Protein AF-A0A345UA71-F1 (afdb_monomer_lite)

Secondary structure (DSSP, 8-state):
-HHHHHHHHHHHHHHHHHT-GGGGG-TT--S--------HHHHHHHHHHHHHHHHHHHHHHHHHHH--

Sequence (68 aa):
MKVLWYIAGNFTILLILINNPKWTNLSGFRGQTTSLNFTRSTQKNLQIITLISIFSFLLLTIINILIL

Organism: NCBI:txid486813

pLDDT: mean 76.74, std 15.97, range [44.88, 95.12]

Foldseek 3Di:
DVVVLVVLVVVLVVLCVVLDPCVVVPPPPPDPPPPPPQDPVNSVVSVVVSVVSVVVSVVVVVVVVVVD

Structure (mmCIF, N/CA/C/O backbone):
data_AF-A0A345UA71-F1
#
_entry.id   AF-A0A345UA71-F1
#
loop_
_atom_site.group_PDB
_atom_site.id
_atom_site.type_symbol
_atom_site.label_atom_id
_atom_site.label_alt_id
_atom_site.label_comp_id
_atom_site.label_asym_id
_atom_site.label_entity_id
_atom_site.label_seq_id
_atom_site.pdbx_PDB_ins_code
_atom_site.Cartn_x
_atom_site.Cartn_y
_atom_site.Cartn_z
_atom_site.occupancy
_atom_site.B_iso_or_equiv
_atom_site.auth_seq_id
_atom_site.auth_comp_id
_atom_site.auth_asym_id
_atom_site.auth_atom_id
_atom_site.pdbx_PDB_model_num
ATOM 1 N N . MET A 1 1 ? 10.484 -2.570 -12.410 1.00 66.25 1 MET A N 1
ATOM 2 C CA . MET A 1 1 ? 9.749 -2.596 -11.121 1.00 66.25 1 MET A CA 1
ATOM 3 C C . MET A 1 1 ? 8.245 -2.907 -11.260 1.00 66.25 1 MET A C 1
ATOM 5 O O . MET A 1 1 ? 7.498 -2.720 -10.309 1.00 66.25 1 MET A O 1
ATOM 9 N N . LYS A 1 2 ? 7.773 -3.437 -12.403 1.00 73.69 2 LYS A N 1
ATOM 10 C CA . LYS A 1 2 ? 6.330 -3.548 -12.691 1.00 73.69 2 LYS A CA 1
ATOM 11 C C . LYS A 1 2 ? 5.601 -4.562 -11.795 1.00 73.69 2 LYS A C 1
ATOM 13 O O . LYS A 1 2 ? 4.508 -4.282 -11.329 1.00 73.69 2 LYS A O 1
ATOM 18 N N . VAL A 1 3 ? 6.231 -5.700 -11.490 1.00 82.88 3 VAL A N 1
ATOM 19 C CA . VAL A 1 3 ? 5.640 -6.758 -10.643 1.00 82.88 3 VAL A CA 1
ATOM 20 C C . VAL A 1 3 ? 5.349 -6.260 -9.223 1.00 82.88 3 VAL A C 1
ATOM 22 O O . VAL A 1 3 ? 4.237 -6.436 -8.734 1.00 82.88 3 VAL A O 1
ATOM 25 N N . LEU A 1 4 ? 6.308 -5.577 -8.585 1.00 81.69 4 LEU A N 1
ATOM 26 C CA . LEU A 1 4 ? 6.116 -4.982 -7.255 1.00 81.69 4 LEU A CA 1
ATOM 27 C C . LEU A 1 4 ? 5.001 -3.929 -7.255 1.00 81.69 4 LEU A C 1
ATOM 29 O O . LEU A 1 4 ? 4.207 -3.884 -6.320 1.00 81.69 4 LEU A O 1
ATOM 33 N N . TRP A 1 5 ? 4.902 -3.131 -8.322 1.00 86.31 5 TRP A N 1
ATOM 34 C CA . TRP A 1 5 ? 3.834 -2.145 -8.480 1.00 86.31 5 TRP A CA 1
ATOM 35 C C . TRP A 1 5 ? 2.450 -2.806 -8.575 1.00 86.31 5 TRP A C 1
ATOM 37 O O . TRP A 1 5 ? 1.531 -2.402 -7.865 1.00 86.31 5 TRP A O 1
ATOM 47 N N . TYR A 1 6 ? 2.306 -3.880 -9.360 1.00 86.00 6 TYR A N 1
ATOM 48 C CA . TYR A 1 6 ? 1.042 -4.620 -9.437 1.00 86.00 6 TYR A CA 1
ATOM 49 C C . TYR A 1 6 ? 0.654 -5.255 -8.096 1.00 86.00 6 TYR A C 1
ATOM 51 O O . TYR A 1 6 ? -0.510 -5.172 -7.703 1.00 86.00 6 TYR A O 1
ATOM 59 N N . ILE A 1 7 ? 1.600 -5.855 -7.368 1.00 89.88 7 ILE A N 1
ATOM 60 C CA . ILE A 1 7 ? 1.326 -6.456 -6.050 1.00 89.88 7 ILE A CA 1
ATOM 61 C C . ILE A 1 7 ? 0.885 -5.380 -5.047 1.00 89.88 7 ILE A C 1
ATOM 63 O O . ILE A 1 7 ? -0.132 -5.552 -4.374 1.00 89.88 7 ILE A O 1
ATOM 67 N N . ALA A 1 8 ? 1.593 -4.249 -4.992 1.00 87.62 8 ALA A N 1
ATOM 68 C CA . ALA A 1 8 ? 1.253 -3.131 -4.112 1.00 87.62 8 ALA A CA 1
ATOM 69 C C . ALA A 1 8 ? -0.126 -2.526 -4.437 1.00 87.62 8 ALA A C 1
ATOM 71 O O . ALA A 1 8 ? -0.882 -2.178 -3.526 1.00 87.62 8 ALA A O 1
ATOM 72 N N . GLY A 1 9 ? -0.484 -2.449 -5.722 1.00 88.50 9 GLY A N 1
ATOM 73 C CA . GLY A 1 9 ? -1.800 -1.985 -6.162 1.00 88.50 9 GLY A CA 1
ATOM 74 C C . GLY A 1 9 ? -2.921 -2.930 -5.735 1.00 88.50 9 GLY A C 1
ATOM 75 O O . GLY A 1 9 ? -3.892 -2.490 -5.124 1.00 88.50 9 GLY A O 1
ATOM 76 N N . ASN A 1 10 ? -2.757 -4.237 -5.967 1.00 89.44 10 ASN A N 1
ATOM 77 C CA . ASN A 1 10 ? -3.726 -5.248 -5.528 1.00 89.44 10 ASN A CA 1
ATOM 78 C C . ASN A 1 10 ? -3.907 -5.239 -4.003 1.00 89.44 10 ASN A C 1
ATOM 80 O O . ASN A 1 10 ? -5.036 -5.258 -3.515 1.00 89.44 10 ASN A O 1
ATOM 84 N N . PHE A 1 11 ? -2.812 -5.139 -3.247 1.00 89.19 11 PHE A N 1
ATOM 85 C CA . PHE A 1 11 ? -2.860 -5.046 -1.789 1.00 89.19 11 PHE A CA 1
ATOM 86 C C . PHE A 1 11 ? -3.623 -3.799 -1.318 1.00 89.19 11 PHE A C 1
ATOM 88 O O . PHE A 1 11 ? -4.495 -3.887 -0.454 1.00 89.19 11 PHE A O 1
ATOM 95 N N . THR A 1 12 ? -3.366 -2.649 -1.945 1.00 90.31 12 THR A N 1
ATOM 96 C CA . THR A 1 12 ? -4.050 -1.386 -1.630 1.00 90.31 12 THR A CA 1
ATOM 97 C C . THR A 1 12 ? -5.550 -1.464 -1.924 1.00 90.31 12 THR A C 1
ATOM 99 O O . THR A 1 12 ? -6.357 -1.018 -1.110 1.00 90.31 12 THR A O 1
ATOM 102 N N . ILE A 1 13 ? -5.944 -2.085 -3.042 1.00 88.38 13 ILE A N 1
ATOM 103 C CA . ILE A 1 13 ? -7.356 -2.311 -3.392 1.00 88.38 13 ILE A CA 1
ATOM 104 C C . ILE A 1 13 ? -8.048 -3.179 -2.331 1.00 88.38 13 ILE A C 1
ATOM 106 O O . ILE A 1 13 ? -9.138 -2.831 -1.876 1.00 88.38 13 ILE A O 1
ATOM 110 N N . LEU A 1 14 ? -7.410 -4.268 -1.887 1.00 86.88 14 LEU A N 1
ATOM 111 C CA . LEU A 1 14 ? -7.956 -5.135 -0.837 1.00 8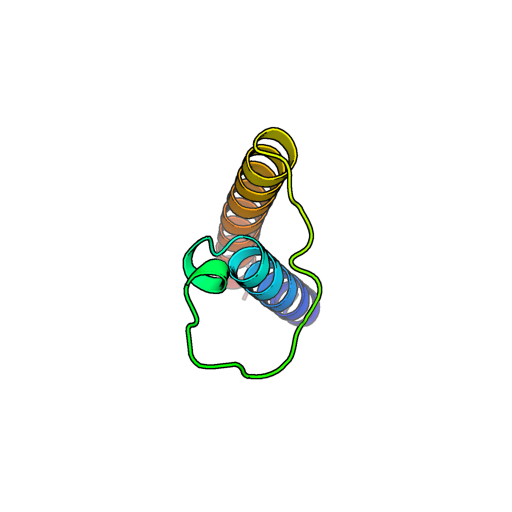6.88 14 LEU A CA 1
ATOM 112 C C . LEU A 1 14 ? -8.144 -4.383 0.488 1.00 86.88 14 LEU A C 1
ATOM 114 O O . LEU A 1 14 ? -9.196 -4.500 1.113 1.00 86.88 14 LEU A O 1
ATOM 118 N N . LEU A 1 15 ? -7.169 -3.564 0.890 1.00 85.75 15 LEU A N 1
ATOM 119 C CA . LEU A 1 15 ? -7.265 -2.724 2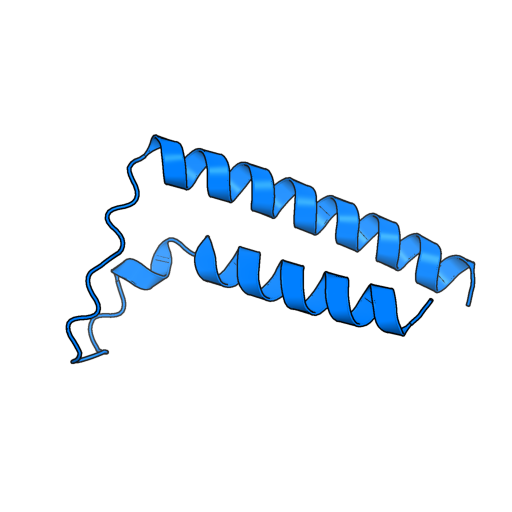.089 1.00 85.75 15 LEU A CA 1
ATOM 120 C C . LEU A 1 15 ? -8.422 -1.723 2.019 1.00 85.75 15 LEU A C 1
ATOM 122 O O . LEU A 1 15 ? -9.165 -1.578 2.990 1.00 85.75 15 LEU A O 1
ATOM 126 N N . ILE A 1 16 ? -8.615 -1.074 0.869 1.00 86.44 16 ILE A N 1
ATOM 127 C CA . ILE A 1 16 ? -9.733 -0.144 0.655 1.00 86.44 16 ILE A CA 1
ATOM 128 C C . ILE A 1 16 ? -11.077 -0.870 0.766 1.00 86.44 16 ILE A C 1
ATOM 130 O O . ILE A 1 16 ? -12.001 -0.350 1.392 1.00 86.44 16 ILE A O 1
ATOM 134 N N . LEU A 1 17 ? -11.189 -2.068 0.185 1.00 83.00 17 LEU A N 1
ATOM 135 C CA . LEU A 1 17 ? -12.409 -2.873 0.253 1.00 83.00 17 LEU A CA 1
ATOM 136 C C . LEU A 1 17 ? -12.726 -3.301 1.691 1.00 83.00 17 LEU A C 1
ATOM 138 O O . LEU A 1 17 ? -13.867 -3.153 2.124 1.00 83.00 17 LEU A O 1
ATOM 142 N N . ILE A 1 18 ? -11.722 -3.762 2.442 1.00 81.44 18 ILE A N 1
ATOM 143 C CA . ILE A 1 18 ? -11.878 -4.184 3.844 1.00 81.44 18 ILE A CA 1
ATOM 144 C C . ILE A 1 18 ? -12.258 -3.000 4.744 1.00 81.44 18 ILE A C 1
ATOM 146 O O . ILE A 1 18 ? -13.068 -3.146 5.656 1.00 81.44 18 ILE A O 1
ATOM 150 N N . ASN A 1 19 ? -11.704 -1.815 4.487 1.00 80.12 19 ASN A N 1
ATOM 151 C CA . ASN A 1 19 ? -12.000 -0.602 5.249 1.00 80.12 19 ASN A CA 1
ATOM 152 C C . ASN A 1 19 ? -13.318 0.081 4.824 1.00 80.12 19 ASN A C 1
ATOM 154 O O . ASN A 1 19 ? -13.661 1.134 5.355 1.00 80.12 19 ASN A O 1
ATOM 158 N N . ASN A 1 20 ? -14.077 -0.459 3.866 1.00 72.56 20 ASN A N 1
ATOM 159 C CA . ASN A 1 20 ? -15.296 0.195 3.400 1.00 72.56 20 ASN A CA 1
ATOM 160 C C . ASN A 1 20 ? -16.434 0.069 4.438 1.00 72.56 20 ASN A C 1
ATOM 162 O O . ASN A 1 20 ? -17.022 -1.006 4.577 1.00 72.56 20 ASN A O 1
ATOM 166 N N . PRO A 1 21 ? -16.843 1.162 5.115 1.00 60.75 21 PRO A N 1
ATOM 167 C CA . PRO A 1 21 ? -17.881 1.099 6.140 1.00 60.75 21 PRO A CA 1
ATOM 168 C C . PRO A 1 21 ? -19.276 0.818 5.564 1.00 60.75 21 PRO A C 1
ATOM 170 O O . PRO A 1 21 ? -20.193 0.558 6.329 1.00 60.75 21 PRO A O 1
ATOM 173 N N . LYS A 1 22 ? -19.468 0.875 4.235 1.00 55.88 22 LYS A N 1
ATOM 174 C CA . LYS A 1 22 ? -20.761 0.594 3.584 1.00 55.88 22 LYS A CA 1
ATOM 175 C C . LYS A 1 22 ? -21.046 -0.898 3.412 1.00 55.88 22 LYS A C 1
ATOM 177 O O . LYS A 1 22 ? -22.178 -1.252 3.093 1.00 55.88 22 LYS A O 1
ATOM 182 N N . TRP A 1 23 ? -20.060 -1.768 3.637 1.00 54.19 23 TRP A N 1
ATOM 183 C CA . TRP A 1 23 ? -20.259 -3.220 3.573 1.00 54.19 23 TRP A CA 1
ATOM 184 C C . TRP A 1 23 ? -21.255 -3.735 4.624 1.00 54.19 23 TRP A C 1
ATOM 186 O O . TRP A 1 23 ? -21.895 -4.757 4.408 1.00 54.19 23 TRP A O 1
ATOM 196 N N . THR A 1 24 ? -21.459 -3.003 5.722 1.00 50.91 24 THR A N 1
ATOM 197 C CA . THR A 1 24 ? -22.427 -3.352 6.775 1.00 50.91 24 THR A CA 1
ATOM 198 C C . THR A 1 24 ? -23.890 -3.090 6.394 1.00 50.91 24 THR A C 1
ATOM 200 O O . THR A 1 24 ? -24.775 -3.680 7.003 1.00 50.91 24 THR A O 1
ATOM 203 N N . ASN A 1 25 ? -24.161 -2.272 5.368 1.00 48.81 25 ASN A N 1
ATOM 204 C CA . ASN A 1 25 ? -25.518 -1.920 4.920 1.00 48.81 25 ASN A CA 1
ATOM 205 C C . ASN A 1 25 ? -25.930 -2.616 3.610 1.00 48.81 25 ASN A C 1
ATOM 207 O O . ASN A 1 25 ? -26.883 -2.188 2.957 1.00 48.81 25 ASN A O 1
ATOM 211 N N . LEU A 1 26 ? -25.236 -3.684 3.202 1.00 50.12 26 LEU A N 1
ATOM 212 C CA . LEU A 1 26 ? -25.623 -4.473 2.031 1.00 50.12 26 LEU A CA 1
ATOM 213 C C . LEU A 1 26 ? -26.803 -5.397 2.391 1.00 50.12 26 LEU A C 1
ATOM 215 O O . LEU A 1 26 ? -26.652 -6.607 2.551 1.00 50.12 26 LEU A O 1
ATOM 219 N N . SER A 1 27 ? -27.997 -4.816 2.520 1.00 45.03 27 SER A N 1
ATOM 220 C CA . SER A 1 27 ? -29.289 -5.449 2.838 1.00 45.03 27 SER A CA 1
ATOM 221 C C . SER A 1 27 ? -29.801 -6.469 1.796 1.00 45.03 27 SER A C 1
ATOM 223 O O . SER A 1 27 ? -31.004 -6.681 1.668 1.00 45.03 27 SER A O 1
ATOM 225 N N . GLY A 1 28 ? -28.906 -7.127 1.052 1.00 47.75 28 GLY A N 1
ATOM 226 C CA . GLY A 1 28 ? -29.236 -8.096 0.004 1.00 47.75 28 GLY A CA 1
ATOM 227 C C . GLY A 1 28 ? -28.358 -9.350 -0.048 1.00 47.75 28 GLY A C 1
ATOM 228 O O . GLY A 1 28 ? -28.711 -10.285 -0.762 1.00 47.75 28 GLY A O 1
ATOM 229 N N . PHE A 1 29 ? -27.255 -9.440 0.705 1.00 50.31 29 PHE A N 1
ATOM 230 C CA . PHE A 1 29 ? -26.446 -10.665 0.718 1.00 50.31 29 PHE A CA 1
ATOM 231 C C . PHE A 1 29 ? -26.968 -11.617 1.796 1.00 50.31 29 PHE A C 1
ATOM 233 O O . PHE A 1 29 ? -26.553 -11.603 2.952 1.00 50.31 29 PHE A O 1
ATOM 240 N N . ARG A 1 30 ? -27.967 -12.414 1.406 1.00 44.88 30 ARG A N 1
ATOM 241 C CA . ARG A 1 30 ? -28.610 -13.464 2.203 1.00 44.88 30 ARG A CA 1
ATOM 242 C C . ARG A 1 30 ? -27.618 -14.607 2.461 1.00 44.88 30 ARG A C 1
ATOM 244 O O . ARG A 1 30 ? -27.691 -15.669 1.858 1.00 44.88 30 ARG A O 1
ATOM 251 N N . GLY A 1 31 ? -26.666 -14.355 3.341 1.00 46.91 31 GLY A N 1
ATOM 252 C CA . GLY A 1 31 ? -25.665 -15.298 3.806 1.00 46.91 31 GLY A CA 1
ATOM 253 C C . GLY A 1 31 ? -25.026 -14.673 5.027 1.00 46.91 31 GLY A C 1
ATOM 254 O O . GLY A 1 31 ? -24.335 -13.670 4.914 1.00 46.91 31 GLY A O 1
ATOM 255 N N . GLN A 1 32 ? -25.343 -15.218 6.194 1.00 47.12 32 GLN A N 1
ATOM 256 C CA . GLN A 1 32 ? -24.874 -14.795 7.506 1.00 47.12 32 GLN A CA 1
ATOM 257 C C . GLN A 1 32 ? -23.348 -14.965 7.591 1.00 47.12 32 GLN A C 1
ATOM 259 O O . GLN A 1 32 ? -22.845 -15.898 8.204 1.00 47.12 32 GLN A O 1
ATOM 264 N N . THR A 1 33 ? -22.587 -14.094 6.930 1.00 49.06 33 THR A N 1
ATOM 265 C CA . THR A 1 33 ? -21.155 -13.972 7.165 1.00 49.06 33 THR A CA 1
ATOM 266 C C . THR A 1 33 ? -21.034 -13.173 8.440 1.00 49.06 33 THR A C 1
ATOM 268 O O . THR A 1 33 ? -21.338 -11.980 8.441 1.00 49.06 33 THR A O 1
ATOM 271 N N . THR A 1 34 ? -20.682 -13.858 9.523 1.00 51.47 34 THR A N 1
ATOM 272 C CA . THR A 1 34 ? -20.279 -13.307 10.814 1.00 51.47 34 THR A CA 1
ATOM 273 C C . THR A 1 34 ? -19.613 -11.960 10.578 1.00 51.47 34 THR A C 1
ATOM 275 O O . THR A 1 34 ? -18.480 -11.915 10.095 1.00 51.47 34 THR A O 1
ATOM 278 N N . SER A 1 35 ? -20.343 -10.860 10.800 1.00 56.09 35 SER A N 1
ATOM 279 C CA . SER A 1 35 ? -19.768 -9.531 10.656 1.00 56.09 35 SER A CA 1
ATOM 280 C C . SER A 1 35 ? -18.594 -9.533 11.611 1.00 56.09 35 SER A C 1
ATOM 282 O O . SER A 1 35 ? -18.802 -9.695 12.815 1.00 56.09 35 SER A O 1
ATOM 284 N N . LEU A 1 36 ? -17.369 -9.485 11.087 1.00 57.25 36 LEU A N 1
ATOM 285 C CA . LEU A 1 36 ? -16.190 -9.348 11.924 1.00 57.25 36 LEU A CA 1
ATOM 286 C C . LEU A 1 36 ? -16.489 -8.145 12.813 1.00 57.25 36 LEU A C 1
ATOM 288 O O . LEU A 1 36 ? -16.652 -7.034 12.309 1.00 57.25 36 LEU A O 1
ATOM 292 N N . ASN A 1 37 ? -16.718 -8.402 14.103 1.00 59.34 37 ASN A N 1
ATOM 293 C CA . ASN A 1 37 ? -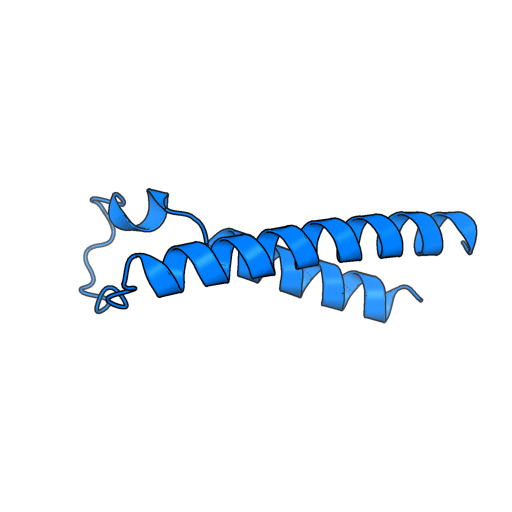17.152 -7.396 15.060 1.00 59.34 37 ASN A CA 1
ATOM 294 C C . ASN A 1 37 ? -15.949 -6.495 15.329 1.00 59.34 37 ASN A C 1
ATOM 296 O O . ASN A 1 37 ? -15.247 -6.632 16.330 1.00 59.34 37 ASN A O 1
ATOM 300 N N . PHE A 1 38 ? -15.656 -5.621 14.373 1.00 65.38 38 PHE A N 1
ATOM 301 C CA . PHE A 1 38 ? -14.585 -4.661 14.470 1.00 65.38 38 PHE A CA 1
ATOM 302 C C . PHE A 1 38 ? -15.008 -3.618 15.490 1.00 65.38 38 PHE A C 1
ATOM 304 O O . PHE A 1 38 ? -15.993 -2.899 15.327 1.00 65.38 38 PHE A O 1
ATOM 311 N N . THR A 1 39 ? -14.258 -3.552 16.582 1.00 76.88 39 THR A N 1
ATOM 312 C CA . THR A 1 39 ? -14.421 -2.482 17.555 1.00 76.88 39 THR A CA 1
ATOM 313 C C . THR A 1 39 ? -14.066 -1.148 16.889 1.00 76.88 39 THR A C 1
ATOM 315 O O . THR A 1 39 ? -13.310 -1.094 15.911 1.00 76.88 39 THR A O 1
ATOM 318 N N . ARG A 1 40 ? -14.583 -0.035 17.427 1.00 74.44 40 ARG A N 1
ATOM 319 C CA . ARG A 1 40 ? -14.285 1.312 16.902 1.00 74.44 40 ARG A CA 1
ATOM 320 C C . ARG A 1 40 ? -12.776 1.586 16.794 1.00 74.44 40 ARG A C 1
ATOM 322 O O . ARG A 1 40 ? -12.354 2.322 15.906 1.00 74.44 40 ARG A O 1
ATOM 329 N N . SER A 1 41 ? -11.959 0.991 17.670 1.00 78.75 41 SER A N 1
ATOM 330 C CA . SER A 1 41 ? -10.498 1.109 17.619 1.00 78.75 41 SER A CA 1
ATOM 331 C C . SER A 1 41 ? -9.885 0.322 16.458 1.00 78.75 41 SER A C 1
ATOM 333 O O . SER A 1 41 ? -9.026 0.864 15.763 1.00 78.75 41 SER A O 1
ATOM 335 N N . THR A 1 42 ? -10.344 -0.903 16.177 1.00 81.25 42 THR A N 1
ATOM 336 C CA . THR A 1 42 ? -9.854 -1.684 15.030 1.00 81.25 42 THR A CA 1
ATOM 337 C C . THR A 1 42 ? -10.210 -1.022 13.702 1.00 81.25 42 THR A C 1
ATOM 339 O O . THR A 1 42 ? -9.366 -0.971 12.811 1.00 81.25 42 THR A O 1
ATOM 34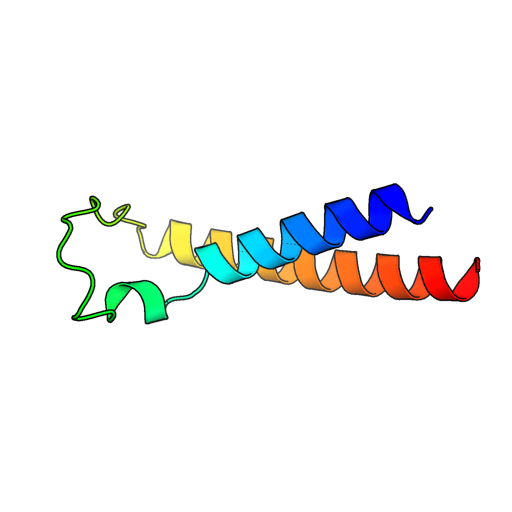2 N N . GLN A 1 43 ? -11.408 -0.441 13.584 1.00 82.00 43 GLN A N 1
ATOM 343 C CA . GLN A 1 43 ? -11.811 0.299 12.384 1.00 82.00 43 GLN A CA 1
ATOM 344 C C . GLN A 1 43 ? -10.935 1.542 12.159 1.00 82.00 43 GLN A C 1
ATOM 346 O O . GLN A 1 43 ? -10.456 1.768 11.050 1.00 82.00 43 GLN A O 1
ATOM 351 N N . LYS A 1 44 ? -10.652 2.313 13.219 1.00 83.50 44 LYS A N 1
ATOM 352 C CA . LYS A 1 44 ? -9.752 3.475 13.141 1.00 83.50 44 LYS A CA 1
ATOM 353 C C . LYS A 1 44 ? -8.327 3.069 12.748 1.00 83.50 44 LYS A C 1
ATOM 355 O O . LYS A 1 44 ? -7.715 3.727 11.910 1.00 83.50 44 LYS A O 1
ATOM 360 N N . ASN A 1 45 ? -7.814 1.970 13.301 1.00 84.88 45 ASN A N 1
ATOM 361 C CA . ASN A 1 45 ? -6.492 1.453 12.945 1.00 84.88 45 ASN A CA 1
ATOM 362 C C . ASN A 1 45 ? -6.441 0.965 11.490 1.00 84.88 45 ASN A C 1
ATOM 364 O O . ASN A 1 45 ? -5.508 1.315 10.771 1.00 84.88 45 ASN A O 1
ATOM 368 N N . LEU A 1 46 ? -7.455 0.227 11.026 1.00 86.81 46 LEU A N 1
ATOM 369 C CA . LEU A 1 46 ? -7.573 -0.187 9.622 1.00 86.81 46 LEU A CA 1
ATOM 370 C C . LEU A 1 46 ? -7.627 1.017 8.678 1.00 86.81 46 LEU A C 1
ATOM 372 O O . LEU A 1 46 ? -6.982 1.003 7.628 1.00 86.81 46 LEU A O 1
ATOM 376 N N . GLN A 1 47 ? -8.327 2.082 9.068 1.00 88.06 47 GLN A N 1
ATOM 377 C CA . GLN A 1 47 ? -8.385 3.315 8.292 1.00 88.06 47 GLN A CA 1
ATOM 378 C C . GLN A 1 47 ? -7.020 3.997 8.172 1.00 88.06 47 GLN A C 1
ATOM 380 O O . GLN A 1 47 ? -6.648 4.417 7.076 1.00 88.06 47 GLN A O 1
ATOM 385 N N . ILE A 1 48 ? -6.247 4.045 9.259 1.00 90.19 48 ILE A N 1
ATOM 386 C CA . ILE A 1 48 ? -4.879 4.583 9.254 1.00 90.19 48 ILE A CA 1
ATOM 387 C C . ILE A 1 48 ? -3.963 3.736 8.356 1.00 90.19 48 ILE A C 1
ATOM 389 O O . ILE A 1 48 ? -3.255 4.288 7.516 1.00 90.19 48 ILE A O 1
ATOM 393 N N . ILE A 1 49 ? -4.009 2.405 8.472 1.00 89.62 49 ILE A N 1
ATOM 394 C CA . ILE A 1 49 ? -3.186 1.495 7.652 1.00 89.62 49 ILE A CA 1
ATOM 395 C C . ILE A 1 49 ? -3.547 1.619 6.164 1.00 89.62 49 ILE A C 1
ATOM 397 O O . ILE A 1 49 ? -2.663 1.637 5.303 1.00 89.62 49 ILE A O 1
ATOM 401 N N . THR A 1 50 ? -4.838 1.757 5.854 1.00 90.62 50 THR A N 1
ATOM 402 C CA . THR A 1 50 ? -5.322 1.974 4.483 1.00 90.62 50 THR A CA 1
ATOM 403 C C . THR A 1 50 ? -4.809 3.300 3.928 1.00 90.62 50 THR A C 1
ATOM 405 O O . THR A 1 50 ? -4.311 3.336 2.806 1.00 90.62 50 THR A O 1
ATOM 408 N N . LEU A 1 51 ? -4.862 4.380 4.716 1.00 91.62 51 LEU A N 1
ATOM 409 C CA . LEU A 1 51 ? -4.362 5.694 4.308 1.00 91.62 51 LEU A CA 1
ATOM 410 C C . LEU A 1 51 ? -2.857 5.660 4.002 1.00 91.62 51 LEU A C 1
ATOM 412 O O . LEU A 1 51 ? -2.429 6.154 2.959 1.00 91.62 51 LEU A O 1
ATOM 416 N N . ILE A 1 52 ? -2.069 5.032 4.879 1.00 93.69 52 ILE A N 1
ATOM 417 C CA . ILE A 1 52 ? -0.623 4.858 4.685 1.00 93.69 52 ILE A CA 1
ATOM 418 C C . ILE A 1 52 ? -0.345 4.033 3.422 1.00 93.69 52 ILE A C 1
ATOM 420 O O . ILE A 1 52 ? 0.530 4.395 2.637 1.00 93.69 52 ILE A O 1
ATOM 424 N N . SER A 1 53 ? -1.112 2.963 3.190 1.00 91.00 53 SER A N 1
ATOM 425 C CA . SER A 1 53 ? -0.961 2.112 2.002 1.00 91.00 53 SER A CA 1
ATOM 426 C C . SER A 1 53 ? -1.252 2.876 0.712 1.00 91.00 53 SER A C 1
ATOM 428 O O . SER A 1 53 ? -0.467 2.791 -0.228 1.00 91.00 53 SER A O 1
ATOM 430 N N . ILE A 1 54 ? -2.317 3.686 0.682 1.00 92.25 54 ILE A N 1
ATOM 431 C CA . ILE A 1 54 ? -2.644 4.542 -0.468 1.00 92.25 54 ILE A CA 1
ATOM 432 C C . ILE A 1 54 ? -1.502 5.519 -0.747 1.00 92.25 54 ILE A C 1
ATOM 434 O O . ILE A 1 54 ? -1.068 5.641 -1.891 1.00 92.25 54 ILE A O 1
ATOM 438 N N . PHE A 1 55 ? -0.997 6.195 0.288 1.00 95.12 55 PHE A N 1
ATOM 439 C CA . PHE A 1 55 ? 0.079 7.173 0.130 1.00 95.12 55 PHE A CA 1
ATOM 440 C C . PHE A 1 55 ? 1.375 6.517 -0.365 1.00 95.12 55 PHE A C 1
ATOM 442 O O . PHE A 1 55 ? 2.019 7.011 -1.291 1.00 95.12 55 PHE A O 1
ATOM 449 N N . SER A 1 56 ? 1.720 5.356 0.198 1.00 90.06 56 SER A N 1
ATOM 450 C CA . SER A 1 56 ? 2.868 4.557 -0.229 1.00 90.06 56 SER A CA 1
ATOM 451 C C . SER A 1 56 ? 2.727 4.086 -1.680 1.00 90.06 56 SER A C 1
ATOM 453 O O . SER A 1 56 ? 3.669 4.221 -2.459 1.00 90.06 56 SER A O 1
ATOM 455 N N . PHE A 1 57 ? 1.543 3.615 -2.083 1.00 91.75 57 PHE A N 1
ATOM 456 C CA . PHE A 1 57 ? 1.274 3.205 -3.461 1.00 91.75 57 PHE A CA 1
ATOM 457 C C . PHE A 1 57 ? 1.374 4.375 -4.450 1.00 91.75 57 PHE A C 1
ATOM 459 O O . PHE A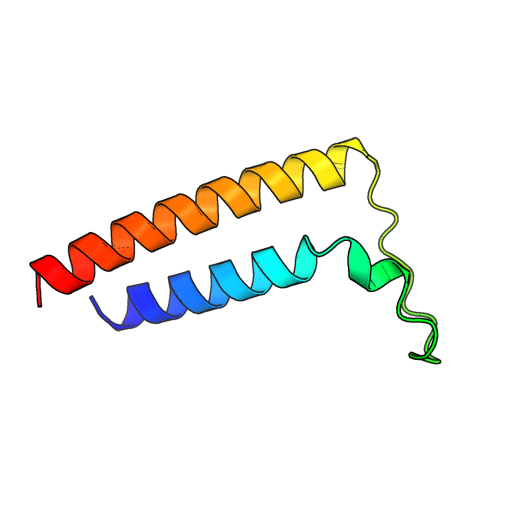 1 57 ? 1.904 4.216 -5.552 1.00 91.75 57 PHE A O 1
ATOM 466 N N . LEU A 1 58 ? 0.930 5.568 -4.050 1.00 91.94 58 LEU A N 1
ATOM 467 C CA . LEU A 1 58 ? 1.060 6.792 -4.844 1.00 91.94 58 LEU A CA 1
ATOM 468 C C . LEU A 1 58 ? 2.531 7.156 -5.078 1.00 91.94 58 LEU A C 1
ATOM 470 O O . LEU A 1 58 ? 2.931 7.378 -6.220 1.00 91.94 58 LEU A O 1
ATOM 474 N N . LEU A 1 59 ? 3.357 7.125 -4.029 1.00 91.69 59 LEU A N 1
ATOM 475 C CA . LEU A 1 59 ? 4.805 7.333 -4.148 1.00 91.69 59 LEU A CA 1
ATOM 476 C C . LEU A 1 59 ? 5.456 6.277 -5.050 1.00 91.69 59 LEU A C 1
ATOM 478 O O . LEU A 1 59 ? 6.239 6.617 -5.938 1.00 91.69 59 LEU A O 1
ATOM 482 N N . LEU A 1 60 ? 5.089 5.005 -4.871 1.00 87.69 60 LEU A N 1
ATOM 483 C CA . LEU A 1 60 ? 5.590 3.908 -5.699 1.00 87.69 60 LEU A CA 1
ATOM 484 C C . LEU A 1 60 ? 5.204 4.092 -7.174 1.00 87.69 60 LEU A C 1
ATOM 486 O O . LEU A 1 60 ? 5.972 3.736 -8.063 1.00 87.69 60 LEU A O 1
ATOM 490 N N . THR A 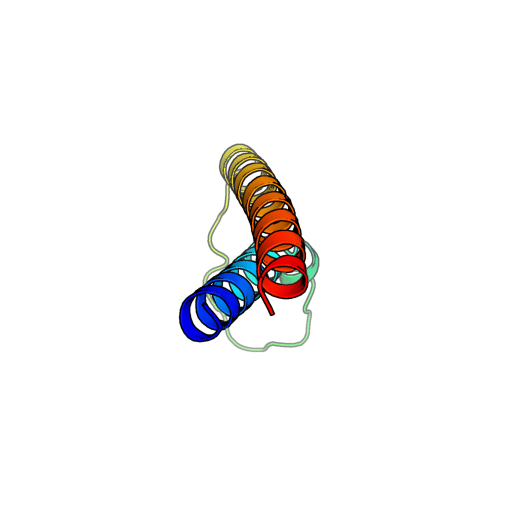1 61 ? 4.029 4.669 -7.434 1.00 89.25 61 THR A N 1
ATOM 491 C CA . THR A 1 61 ? 3.549 4.992 -8.782 1.00 89.25 61 THR A CA 1
ATOM 492 C C . THR A 1 61 ? 4.377 6.098 -9.419 1.00 89.25 61 THR A C 1
ATOM 494 O O . THR A 1 61 ? 4.806 5.935 -10.558 1.00 89.25 61 THR A O 1
ATOM 497 N N . ILE A 1 62 ? 4.671 7.175 -8.686 1.00 90.69 62 ILE A N 1
ATOM 498 C CA . ILE A 1 62 ? 5.531 8.264 -9.173 1.00 90.69 62 ILE A CA 1
ATOM 499 C C . ILE A 1 62 ? 6.926 7.730 -9.513 1.00 90.69 62 ILE A C 1
ATOM 501 O O . ILE A 1 62 ? 7.428 7.981 -10.605 1.00 90.69 62 ILE A O 1
ATOM 505 N N . ILE A 1 63 ? 7.526 6.938 -8.618 1.00 89.06 63 ILE A N 1
ATOM 506 C CA . ILE A 1 63 ? 8.840 6.318 -8.843 1.00 89.06 63 ILE A CA 1
ATOM 507 C C . ILE A 1 63 ? 8.803 5.394 -10.064 1.00 89.06 63 ILE A C 1
ATOM 509 O O . ILE A 1 63 ? 9.706 5.434 -10.895 1.00 89.06 63 ILE A O 1
ATOM 513 N N . ASN A 1 64 ? 7.760 4.569 -10.190 1.00 86.38 64 ASN A N 1
ATOM 514 C CA . ASN A 1 64 ? 7.623 3.648 -11.313 1.00 86.38 64 ASN A CA 1
ATOM 515 C C . ASN A 1 64 ? 7.442 4.380 -12.649 1.00 86.38 64 ASN A C 1
ATOM 517 O O . ASN A 1 64 ? 7.905 3.858 -13.651 1.00 86.38 64 ASN A O 1
ATOM 521 N N . ILE A 1 65 ? 6.804 5.554 -12.671 1.00 87.69 65 ILE A N 1
ATOM 522 C CA . ILE A 1 65 ? 6.691 6.391 -13.875 1.00 87.69 65 ILE A CA 1
ATOM 523 C C . ILE A 1 65 ? 8.019 7.088 -14.188 1.00 87.69 65 ILE A C 1
ATOM 525 O O . ILE A 1 65 ? 8.401 7.143 -15.345 1.00 87.69 65 ILE A O 1
ATOM 529 N N . LEU A 1 66 ? 8.727 7.605 -13.179 1.00 87.88 66 LEU A N 1
ATOM 530 C CA . LEU A 1 66 ? 9.984 8.341 -13.366 1.00 87.88 66 LEU A CA 1
ATOM 531 C C . LEU A 1 66 ? 11.149 7.445 -13.826 1.00 87.88 66 LEU A C 1
ATOM 533 O O . LEU A 1 66 ? 12.064 7.918 -14.491 1.00 87.88 66 LEU A O 1
ATOM 537 N N . ILE A 1 67 ? 11.139 6.173 -13.422 1.00 81.75 67 ILE A N 1
ATOM 538 C CA . ILE A 1 67 ? 12.163 5.174 -13.774 1.00 81.75 67 ILE A CA 1
ATOM 539 C C . ILE A 1 67 ? 11.839 4.444 -15.092 1.00 81.75 67 ILE A C 1
ATOM 541 O O . ILE A 1 67 ? 12.712 3.761 -15.630 1.00 81.75 67 ILE A O 1
ATOM 545 N N . LEU A 1 68 ? 10.597 4.535 -15.582 1.00 64.25 68 LEU A N 1
ATOM 546 C CA . LEU A 1 68 ? 10.160 3.938 -16.850 1.00 64.25 68 LEU A CA 1
ATOM 547 C C . LEU A 1 68 ? 10.629 4.774 -18.044 1.00 64.25 68 LEU A C 1
ATOM 549 O O . LEU A 1 68 ? 11.029 4.130 -19.039 1.00 64.25 68 LEU A O 1
#

Radius of gyration: 15.42 Å; chains: 1; bounding box: 42×24×34 Å